Protein AF-A0A956IVP9-F1 (afdb_monomer_lite)

Secondary structure (DSSP, 8-state):
--H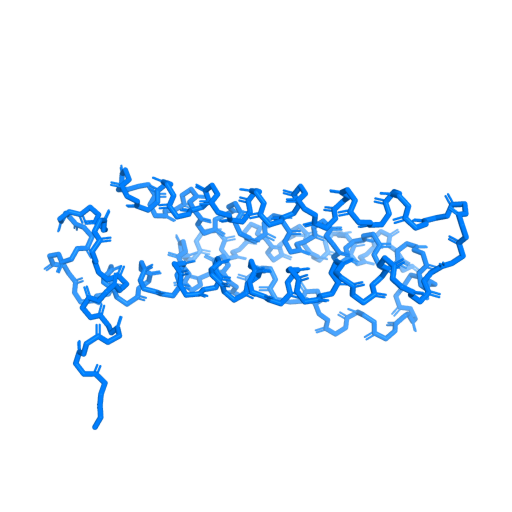HHHHHHHTTS-HHHHSSHHHHHHHHHHHHHHHHHHHHHHHHHHHHHHHS-HHHHHHHHHHHHHHHHHHHHHHHHHHTT-HHHHHHHHHHHHHHHHHHHHHHHTGGGSGGGGGTTHHHHHHHHHH-HHHHHHHHHHHHHHHHHH-

pLDDT: mean 89.27, std 7.26, range [50.94, 97.62]

Structure (mmCIF, N/CA/C/O backbone):
data_AF-A0A956IVP9-F1
#
_entry.id   AF-A0A956IVP9-F1
#
loop_
_atom_site.group_PDB
_atom_site.id
_atom_site.type_symbol
_atom_site.label_atom_id
_atom_site.label_alt_id
_atom_site.label_comp_id
_atom_site.label_asym_id
_atom_site.label_entity_id
_atom_site.label_seq_id
_atom_site.pdbx_PDB_ins_code
_atom_site.Cartn_x
_atom_site.Cartn_y
_atom_site.Cartn_z
_atom_site.occupancy
_atom_site.B_iso_or_equiv
_atom_site.auth_seq_id
_atom_site.auth_comp_id
_atom_site.auth_asym_id
_atom_site.auth_atom_id
_atom_site.pdbx_PDB_model_num
ATOM 1 N N . MET A 1 1 ? 9.841 13.586 21.927 1.00 50.94 1 MET A N 1
ATOM 2 C CA . MET A 1 1 ? 9.442 14.110 20.604 1.00 50.94 1 MET A CA 1
ATOM 3 C C . MET A 1 1 ? 8.138 13.404 20.219 1.00 50.94 1 MET A C 1
ATOM 5 O O . MET A 1 1 ? 7.846 12.383 20.822 1.00 50.94 1 MET A O 1
ATOM 9 N N . ASP A 1 2 ? 7.338 13.943 19.295 1.00 52.91 2 ASP A N 1
ATOM 10 C CA . ASP A 1 2 ? 6.357 13.157 18.501 1.00 52.91 2 ASP A CA 1
ATOM 11 C C . ASP A 1 2 ? 4.869 13.090 18.909 1.00 52.91 2 ASP A C 1
ATOM 13 O O . ASP A 1 2 ? 4.123 12.283 18.362 1.00 52.91 2 ASP A O 1
ATOM 17 N N . GLY A 1 3 ? 4.355 14.002 19.742 1.00 58.56 3 GLY A N 1
ATOM 18 C CA . GLY A 1 3 ? 2.892 14.180 19.858 1.00 58.56 3 GLY A CA 1
ATOM 19 C C . GLY A 1 3 ? 2.261 14.806 18.601 1.00 58.56 3 GLY A C 1
ATOM 20 O O . GLY A 1 3 ? 1.173 14.427 18.173 1.00 58.56 3 GLY A O 1
ATOM 21 N N . GLY A 1 4 ? 2.974 15.744 17.966 1.00 74.31 4 GLY A N 1
ATOM 22 C CA . GLY A 1 4 ? 2.459 16.519 16.832 1.00 74.31 4 GLY A CA 1
ATOM 23 C C . GLY A 1 4 ? 2.321 15.728 15.529 1.00 74.31 4 GLY A C 1
ATOM 24 O O . GLY A 1 4 ? 1.350 15.925 14.804 1.00 74.31 4 GLY A O 1
ATOM 25 N N . PHE A 1 5 ? 3.252 14.813 15.238 1.00 73.94 5 PHE A N 1
ATOM 26 C CA . PHE A 1 5 ? 3.214 14.005 14.013 1.00 73.94 5 PHE A CA 1
ATOM 27 C C . PHE A 1 5 ? 2.073 12.985 14.043 1.00 73.94 5 PHE A C 1
ATOM 29 O O . PHE A 1 5 ? 1.289 12.904 13.099 1.00 73.94 5 PHE A O 1
ATOM 36 N N . VAL A 1 6 ? 1.920 12.262 15.156 1.00 76.31 6 VAL A N 1
ATOM 37 C CA . VAL A 1 6 ? 0.816 11.308 15.329 1.00 76.31 6 VAL A CA 1
ATOM 38 C C . VAL A 1 6 ? -0.526 12.038 15.298 1.00 76.31 6 VAL A C 1
ATOM 40 O O . VAL A 1 6 ? -1.412 11.637 14.550 1.00 76.31 6 VAL A O 1
ATOM 43 N N . ALA A 1 7 ? -0.648 13.173 15.995 1.00 80.00 7 ALA A N 1
ATOM 44 C CA . ALA A 1 7 ? -1.856 13.996 15.945 1.00 80.00 7 ALA A CA 1
ATOM 45 C C . ALA A 1 7 ? -2.170 14.521 14.529 1.00 80.00 7 ALA A C 1
ATOM 47 O O . ALA A 1 7 ? -3.335 14.699 14.171 1.00 80.00 7 ALA A O 1
ATOM 48 N N . ALA A 1 8 ? -1.149 14.767 13.700 1.00 80.00 8 ALA A N 1
ATOM 49 C CA . ALA A 1 8 ? -1.336 15.145 12.302 1.00 80.00 8 ALA A CA 1
ATOM 50 C C . ALA A 1 8 ? -1.820 13.969 11.438 1.00 80.00 8 ALA A C 1
ATOM 52 O O . ALA A 1 8 ? -2.682 14.173 10.585 1.00 80.00 8 ALA A O 1
ATOM 53 N N . LEU A 1 9 ? -1.322 12.749 11.672 1.00 78.31 9 LEU A N 1
ATOM 54 C CA . LEU A 1 9 ? -1.785 11.542 10.973 1.00 78.31 9 LEU A CA 1
ATOM 55 C C . LEU A 1 9 ? -3.214 11.153 11.361 1.00 78.31 9 LEU A C 1
ATOM 57 O O . LEU A 1 9 ? -3.984 10.711 10.510 1.00 78.31 9 LEU A O 1
ATOM 61 N N . GLU A 1 10 ? -3.581 11.348 12.626 1.00 85.00 10 GLU A N 1
ATOM 62 C CA . GLU A 1 10 ? -4.944 11.124 13.117 1.00 85.00 10 GLU A CA 1
ATOM 63 C C . GLU A 1 10 ? -5.945 12.121 12.538 1.00 85.00 10 GLU A C 1
ATOM 65 O O . GLU A 1 10 ? -7.141 11.829 12.450 1.00 85.00 10 GLU A O 1
ATOM 70 N N . ARG A 1 11 ? -5.463 13.287 12.092 1.00 82.44 11 ARG A N 1
ATOM 71 C CA . ARG A 1 11 ? -6.300 14.344 11.537 1.00 82.44 11 ARG A CA 1
ATOM 72 C C . ARG A 1 11 ? -6.966 13.871 10.242 1.00 82.44 11 ARG A C 1
ATOM 74 O O . ARG A 1 11 ? -6.371 13.821 9.164 1.00 82.44 11 ARG A O 1
ATOM 81 N N . GLY A 1 12 ? -8.251 13.550 10.363 1.00 81.56 12 GLY A N 1
ATOM 82 C CA . GLY A 1 12 ? -9.098 13.083 9.270 1.00 81.56 12 GLY A CA 1
ATOM 83 C C . GLY A 1 12 ? -9.313 11.572 9.231 1.00 81.56 12 GLY A C 1
ATOM 84 O O . GLY A 1 12 ? -10.040 11.124 8.349 1.00 81.56 12 GLY A O 1
ATOM 85 N N . ILE A 1 13 ? -8.738 10.786 10.150 1.00 87.69 13 ILE A N 1
ATOM 86 C CA . ILE A 1 13 ? -9.141 9.383 10.336 1.00 87.69 13 ILE A CA 1
ATOM 87 C C . ILE A 1 13 ? -10.585 9.354 10.854 1.00 87.69 13 ILE A C 1
ATOM 89 O O . ILE A 1 13 ? -10.975 10.171 11.687 1.00 87.69 13 ILE A O 1
ATOM 93 N N . HIS A 1 14 ? -11.394 8.421 10.347 1.00 89.56 14 HIS A N 1
ATOM 94 C CA . HIS A 1 14 ? -12.785 8.298 10.772 1.00 89.56 14 HIS A CA 1
ATOM 95 C C . HIS A 1 14 ? -12.875 7.979 12.280 1.00 89.56 14 HIS A C 1
ATOM 97 O O . HIS A 1 14 ? -12.190 7.054 12.726 1.00 89.56 14 HIS A O 1
ATOM 103 N N . PRO A 1 15 ? -13.740 8.652 13.067 1.00 88.00 15 PRO A N 1
ATOM 104 C CA . PRO A 1 15 ? -13.784 8.492 14.525 1.00 88.00 15 PRO A CA 1
ATOM 105 C C . PRO A 1 15 ? -13.986 7.048 14.999 1.00 88.00 15 PRO A C 1
ATOM 107 O O . PRO A 1 15 ? -13.398 6.632 15.992 1.00 88.00 15 PRO A O 1
ATOM 110 N N . SER A 1 16 ? -14.752 6.243 14.252 1.00 88.31 16 SER A N 1
ATOM 111 C CA . SER A 1 16 ? -14.972 4.827 14.587 1.00 88.31 16 SER A CA 1
ATOM 112 C C . SER A 1 16 ? -13.692 3.983 14.569 1.00 88.31 16 SER A C 1
ATOM 114 O O . SER A 1 16 ? -13.642 2.949 15.224 1.00 88.31 16 SER A O 1
ATOM 116 N N . LEU A 1 17 ? -12.663 4.400 13.822 1.00 86.06 17 LEU A N 1
ATOM 117 C CA . LEU A 1 17 ? -11.370 3.715 13.769 1.00 86.06 17 LEU A CA 1
ATOM 118 C C . LEU A 1 17 ? -10.446 4.123 14.920 1.00 86.06 17 LEU A C 1
ATOM 120 O O . LEU A 1 17 ? -9.457 3.443 15.156 1.00 86.06 17 LEU A O 1
ATOM 124 N N . LEU A 1 18 ? -10.750 5.218 15.621 1.00 88.75 18 LEU A N 1
ATOM 125 C CA . LEU A 1 18 ? -9.972 5.705 16.763 1.00 88.75 18 LEU A CA 1
ATOM 126 C C . LEU A 1 18 ? -10.525 5.211 18.106 1.00 88.75 18 LEU A C 1
ATOM 128 O O . LEU A 1 18 ? -9.831 5.297 19.114 1.00 88.75 18 LEU A O 1
ATOM 132 N N . ALA A 1 19 ? -11.755 4.690 18.115 1.00 88.19 19 ALA A N 1
ATOM 133 C CA . ALA A 1 19 ? -12.432 4.206 19.315 1.00 88.19 19 ALA A CA 1
ATOM 134 C C . ALA A 1 19 ? -11.787 2.943 19.917 1.00 88.19 19 ALA A C 1
ATOM 136 O O . ALA A 1 19 ? -11.884 2.721 21.119 1.00 88.19 19 ALA A O 1
ATOM 137 N N . ASP A 1 20 ? -11.119 2.132 19.091 1.00 92.25 20 ASP A N 1
ATOM 138 C CA . ASP A 1 20 ? -10.401 0.924 19.503 1.00 92.25 20 ASP A CA 1
ATOM 139 C C . ASP A 1 20 ? -8.896 1.106 19.259 1.00 92.25 20 ASP A C 1
ATOM 141 O O . ASP A 1 20 ? -8.474 1.611 18.215 1.00 92.25 20 ASP A O 1
ATOM 145 N N . THR A 1 21 ? -8.074 0.664 20.211 1.00 90.06 21 THR A N 1
ATOM 146 C CA . THR A 1 21 ? -6.610 0.744 20.134 1.00 90.06 21 THR A CA 1
ATOM 147 C C . THR A 1 21 ? -6.056 -0.068 18.960 1.00 90.06 21 THR A C 1
ATOM 149 O O . THR A 1 21 ? -5.113 0.379 18.297 1.00 90.06 21 THR A O 1
ATOM 152 N N . ASP A 1 22 ? -6.644 -1.228 18.654 1.00 91.88 22 ASP A N 1
ATOM 153 C CA . ASP A 1 22 ? -6.204 -2.050 17.523 1.00 91.88 22 ASP A CA 1
ATOM 154 C C . ASP A 1 22 ? -6.562 -1.384 16.185 1.00 91.88 22 ASP A C 1
ATOM 156 O O . ASP A 1 22 ? -5.704 -1.228 15.311 1.00 91.88 22 ASP A O 1
ATOM 160 N N . LEU A 1 23 ? -7.791 -0.877 16.041 1.00 92.00 23 LEU A N 1
ATOM 161 C CA . LEU A 1 23 ? -8.208 -0.138 14.842 1.00 92.00 23 LEU A CA 1
ATOM 162 C C . LEU A 1 23 ? -7.398 1.150 14.648 1.00 92.00 23 LEU A C 1
ATOM 164 O O . LEU A 1 23 ? -7.023 1.478 13.514 1.00 92.00 23 LEU A O 1
ATOM 168 N N . ARG A 1 24 ? -7.052 1.839 15.738 1.00 92.56 24 ARG A N 1
ATOM 169 C CA . ARG A 1 24 ? -6.194 3.027 15.713 1.00 92.56 24 ARG A CA 1
ATOM 170 C C . ARG A 1 24 ? -4.804 2.679 15.196 1.00 92.56 24 ARG A C 1
ATOM 172 O O . ARG A 1 24 ? -4.316 3.319 14.268 1.00 92.56 24 ARG A O 1
ATOM 179 N N . ARG A 1 25 ? -4.183 1.617 15.718 1.00 93.56 25 ARG A N 1
ATOM 180 C CA . ARG A 1 25 ? -2.874 1.145 15.238 1.00 93.56 25 ARG A CA 1
ATOM 181 C C . ARG A 1 25 ? -2.917 0.792 13.752 1.00 93.56 25 ARG A C 1
ATOM 183 O O . ARG A 1 25 ? -2.051 1.223 12.993 1.00 93.56 25 ARG A O 1
ATOM 190 N N . ARG A 1 26 ? -3.919 0.025 13.321 1.00 94.50 26 ARG A N 1
ATOM 191 C CA . ARG A 1 26 ? -4.040 -0.420 11.923 1.00 94.50 26 ARG A CA 1
ATOM 192 C C . ARG A 1 26 ? -4.320 0.730 10.958 1.00 94.50 26 ARG A C 1
ATOM 194 O O . ARG A 1 26 ? -3.768 0.747 9.860 1.00 94.50 26 ARG A O 1
ATOM 201 N N . SER A 1 27 ? -5.140 1.700 11.358 1.00 93.31 27 SER A N 1
ATOM 202 C CA . SER A 1 27 ? -5.414 2.894 10.550 1.00 93.31 27 SER A CA 1
ATOM 203 C C . SER A 1 27 ? -4.196 3.810 10.432 1.00 93.31 27 SER A C 1
ATOM 205 O O . SER A 1 27 ? -3.899 4.266 9.328 1.00 93.31 27 SER A O 1
ATOM 207 N N . LEU A 1 28 ? -3.431 3.993 11.512 1.00 93.19 28 LEU A N 1
ATOM 208 C CA . LEU A 1 28 ? -2.152 4.709 11.471 1.00 93.19 28 LEU A CA 1
ATOM 209 C C . LEU A 1 28 ? -1.122 4.004 10.583 1.00 93.19 28 LEU A C 1
ATOM 211 O O . LEU A 1 28 ? -0.446 4.670 9.805 1.00 93.19 28 LEU A O 1
ATOM 215 N N . LEU A 1 29 ? -1.038 2.670 10.635 1.00 94.31 29 LEU A N 1
ATOM 216 C CA . LEU A 1 29 ? -0.184 1.900 9.724 1.00 94.31 29 LEU A CA 1
ATOM 217 C C . LEU A 1 29 ? -0.602 2.097 8.263 1.00 94.31 29 LEU A C 1
ATOM 219 O O . LEU A 1 29 ? 0.252 2.365 7.423 1.00 94.31 29 LEU A O 1
ATOM 223 N N . ALA A 1 30 ? -1.900 2.021 7.955 1.00 94.56 30 ALA A N 1
ATOM 224 C CA . ALA A 1 30 ? -2.400 2.224 6.596 1.00 94.56 30 ALA A CA 1
ATOM 225 C C . ALA A 1 30 ? -2.069 3.625 6.058 1.00 94.56 30 ALA A C 1
ATOM 227 O O . ALA A 1 30 ? -1.564 3.759 4.944 1.00 94.56 30 ALA A O 1
ATOM 228 N N . VAL A 1 31 ? -2.315 4.668 6.856 1.00 93.94 31 VAL A N 1
ATOM 229 C CA . VAL A 1 31 ? -2.021 6.059 6.478 1.00 93.94 31 VAL A CA 1
ATOM 230 C C . VAL A 1 31 ? -0.511 6.293 6.381 1.00 93.94 31 VAL A C 1
ATOM 232 O O . VAL A 1 31 ? -0.057 6.926 5.430 1.00 93.94 31 VAL A O 1
ATOM 235 N N . GLY A 1 32 ? 0.271 5.753 7.317 1.00 92.94 32 GLY A N 1
ATOM 236 C CA . GLY A 1 32 ? 1.729 5.855 7.319 1.00 92.94 32 GLY A CA 1
ATOM 237 C C . GLY A 1 32 ? 2.363 5.193 6.097 1.00 92.94 32 GLY A C 1
ATOM 238 O O . GLY A 1 32 ? 3.200 5.806 5.443 1.00 92.94 32 GLY A O 1
ATOM 239 N N . ILE A 1 33 ? 1.919 3.987 5.730 1.00 94.19 33 ILE A N 1
ATOM 240 C CA . ILE A 1 33 ? 2.394 3.295 4.523 1.00 94.19 33 ILE A CA 1
ATOM 241 C C . ILE A 1 33 ? 1.984 4.058 3.263 1.00 94.19 33 ILE A C 1
ATOM 243 O O . ILE A 1 33 ? 2.810 4.238 2.374 1.00 94.19 33 ILE A O 1
ATOM 247 N N . ALA A 1 34 ? 0.744 4.548 3.186 1.00 94.00 34 ALA A N 1
ATOM 248 C CA . ALA A 1 34 ? 0.301 5.347 2.047 1.00 94.00 34 ALA A CA 1
ATOM 249 C C . ALA A 1 34 ? 1.177 6.598 1.859 1.00 94.00 34 ALA A C 1
ATOM 251 O O . ALA A 1 34 ? 1.653 6.853 0.754 1.00 9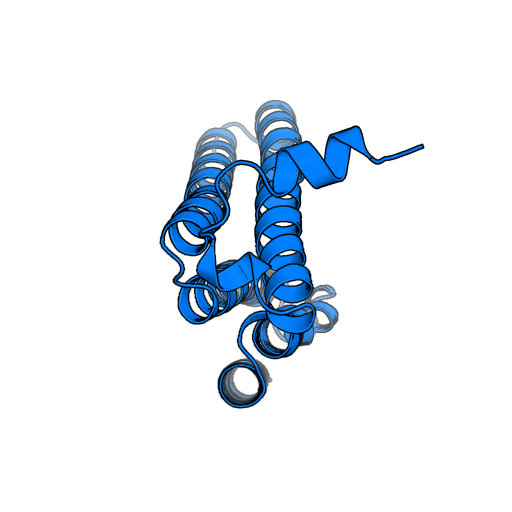4.00 34 ALA A O 1
ATOM 252 N N . TRP A 1 35 ? 1.456 7.338 2.936 1.00 93.12 35 TRP A N 1
ATOM 253 C CA . TRP A 1 35 ? 2.346 8.499 2.882 1.00 93.12 35 TRP A CA 1
ATOM 254 C C . TRP A 1 35 ? 3.797 8.137 2.592 1.00 93.12 35 TRP A C 1
ATOM 256 O O . TRP A 1 35 ? 4.454 8.879 1.870 1.00 93.12 35 TRP A O 1
ATOM 266 N N . LEU A 1 36 ? 4.289 7.006 3.098 1.00 93.12 36 LEU A N 1
ATOM 267 C CA . LEU A 1 36 ? 5.624 6.513 2.772 1.00 93.12 36 LEU A CA 1
ATOM 268 C C . LEU A 1 36 ? 5.747 6.240 1.269 1.00 93.12 36 LEU A C 1
ATOM 270 O O . LEU A 1 36 ? 6.703 6.696 0.650 1.00 93.12 36 LEU A O 1
ATOM 274 N N . VAL A 1 37 ? 4.761 5.562 0.673 1.00 92.50 37 VAL A N 1
ATOM 275 C CA . VAL A 1 37 ? 4.725 5.304 -0.774 1.00 92.50 37 VAL A CA 1
ATOM 276 C C . VAL A 1 37 ? 4.664 6.612 -1.558 1.00 92.50 37 VAL A C 1
ATOM 278 O O . VAL A 1 37 ? 5.395 6.757 -2.531 1.00 92.50 37 VAL A O 1
ATOM 281 N N . VAL A 1 38 ? 3.855 7.583 -1.126 1.00 93.81 38 VAL A N 1
ATOM 282 C CA . VAL A 1 38 ? 3.801 8.908 -1.766 1.00 93.81 38 VAL A CA 1
ATOM 283 C C . VAL A 1 38 ? 5.147 9.626 -1.664 1.00 93.81 38 VAL A C 1
ATOM 285 O O . VAL A 1 38 ? 5.645 10.123 -2.667 1.00 93.81 38 VAL A O 1
ATOM 288 N N . ALA A 1 39 ? 5.757 9.676 -0.482 1.00 93.44 39 ALA A N 1
ATOM 289 C CA . ALA A 1 39 ? 7.014 10.387 -0.264 1.00 93.44 39 ALA A CA 1
ATOM 290 C C . ALA A 1 39 ? 8.158 9.765 -1.076 1.00 93.44 39 ALA A C 1
ATOM 292 O O . ALA A 1 39 ? 8.833 10.463 -1.831 1.00 93.44 39 ALA A O 1
ATOM 293 N N . VAL A 1 40 ? 8.331 8.445 -0.971 1.00 92.50 40 VAL A N 1
ATOM 294 C CA . VAL A 1 40 ? 9.346 7.702 -1.728 1.00 92.50 40 VAL A CA 1
ATOM 295 C C . VAL A 1 40 ? 9.064 7.791 -3.224 1.00 92.50 40 VAL A C 1
ATOM 297 O O . VAL A 1 40 ? 9.976 8.064 -3.999 1.00 92.50 40 VAL A O 1
ATOM 300 N N . GLY A 1 41 ? 7.807 7.626 -3.635 1.00 90.44 41 GLY A N 1
ATOM 301 C CA . GLY A 1 41 ? 7.392 7.720 -5.028 1.00 90.44 41 GLY A CA 1
ATOM 302 C C . GLY A 1 41 ? 7.682 9.094 -5.624 1.00 90.44 41 GLY A C 1
ATOM 303 O O . GLY A 1 41 ? 8.266 9.172 -6.694 1.00 90.44 41 GLY A O 1
ATOM 304 N N . LEU A 1 42 ? 7.382 10.192 -4.930 1.00 92.50 42 LEU A N 1
ATOM 305 C CA . LEU A 1 42 ? 7.700 11.535 -5.428 1.00 92.50 42 LEU A CA 1
ATOM 306 C C . LEU A 1 42 ? 9.209 11.740 -5.613 1.00 92.50 42 LEU A C 1
ATOM 308 O O . LEU A 1 42 ? 9.629 12.243 -6.655 1.00 92.50 42 LEU A O 1
ATOM 312 N N . VAL A 1 43 ? 10.024 11.298 -4.650 1.00 91.81 43 VAL A N 1
ATOM 313 C CA . VAL A 1 43 ? 11.491 11.361 -4.759 1.00 91.81 43 VAL A CA 1
ATOM 314 C C . VAL A 1 43 ? 11.983 10.531 -5.947 1.00 91.81 43 VAL A C 1
ATOM 316 O O . VAL A 1 43 ? 12.736 11.035 -6.781 1.00 91.81 43 VAL A O 1
ATOM 319 N N . LEU A 1 44 ? 11.515 9.287 -6.078 1.00 86.94 44 LEU A N 1
ATOM 320 C CA . LEU A 1 44 ? 11.874 8.416 -7.198 1.00 86.94 44 LEU A CA 1
ATOM 321 C C . LEU A 1 44 ? 11.387 8.969 -8.538 1.00 86.94 44 LEU A C 1
ATOM 323 O O . LEU A 1 44 ? 12.111 8.878 -9.519 1.00 86.94 44 LEU A O 1
ATOM 327 N N . GLY A 1 45 ? 10.210 9.586 -8.596 1.00 86.12 45 GLY A N 1
ATOM 328 C CA . GLY A 1 45 ? 9.661 10.179 -9.814 1.00 86.12 45 GLY A CA 1
ATOM 329 C C . GLY A 1 45 ? 10.523 11.328 -10.335 1.00 86.12 45 GLY A C 1
ATOM 330 O O . GLY A 1 45 ? 10.753 11.415 -11.543 1.00 86.12 45 GLY A O 1
ATOM 331 N N . VAL A 1 46 ? 11.053 12.158 -9.427 1.00 87.69 46 VAL A N 1
ATOM 332 C CA . VAL A 1 46 ? 12.032 13.206 -9.753 1.00 87.69 46 VAL A CA 1
ATOM 333 C C . VAL A 1 46 ? 13.340 12.583 -10.238 1.00 87.69 46 VAL A C 1
ATOM 335 O O . VAL A 1 46 ? 13.834 12.956 -11.299 1.00 87.69 46 VAL A O 1
ATOM 338 N N . ILE A 1 47 ? 13.881 11.598 -9.515 1.00 87.75 47 ILE A N 1
ATOM 339 C CA . ILE A 1 47 ? 15.127 10.919 -9.907 1.00 87.75 47 ILE A CA 1
ATOM 340 C C . ILE A 1 47 ? 14.984 10.278 -11.292 1.00 87.75 47 ILE A C 1
ATOM 342 O O . ILE A 1 47 ? 15.819 10.505 -12.166 1.00 87.75 47 ILE A O 1
ATOM 346 N N . LEU A 1 48 ? 13.900 9.538 -11.528 1.00 84.69 48 LEU A N 1
ATOM 347 C CA . LEU A 1 48 ? 13.605 8.911 -12.815 1.00 84.69 48 LEU A CA 1
ATOM 348 C C . LEU A 1 48 ? 13.457 9.953 -13.921 1.00 84.69 48 LEU A C 1
ATOM 350 O O . LEU A 1 48 ? 13.923 9.704 -15.034 1.00 84.69 48 LEU A O 1
ATOM 354 N N . PHE A 1 49 ? 12.883 11.122 -13.623 1.00 85.88 49 PHE A N 1
ATOM 355 C CA . PHE A 1 49 ? 12.809 12.204 -14.595 1.00 85.88 49 PHE A CA 1
ATOM 356 C C . PHE A 1 49 ? 14.193 12.716 -15.001 1.00 85.88 49 PHE A C 1
ATOM 358 O O . PHE A 1 49 ? 14.362 13.095 -16.145 1.00 85.88 49 PHE A O 1
ATOM 365 N N . PHE A 1 50 ? 15.196 12.744 -14.124 1.00 89.12 50 PHE A N 1
ATOM 366 C CA . PHE A 1 50 ? 16.523 13.262 -14.487 1.00 89.12 50 PHE A CA 1
ATOM 367 C C . PHE A 1 50 ? 17.476 12.193 -15.029 1.00 89.12 50 PHE A C 1
ATOM 369 O O . PHE A 1 50 ? 18.282 12.497 -15.909 1.00 89.12 50 PHE A O 1
ATOM 376 N N . VAL A 1 51 ? 17.368 10.957 -14.543 1.00 90.06 51 VAL A N 1
ATOM 377 C CA . VAL A 1 51 ? 18.326 9.875 -14.827 1.00 90.06 51 VAL A CA 1
ATOM 378 C C . VAL A 1 51 ? 17.907 9.013 -16.021 1.00 90.06 51 VAL A C 1
ATOM 380 O O . VAL A 1 51 ? 18.766 8.497 -16.731 1.00 90.06 51 VAL A O 1
ATOM 383 N N . SER A 1 52 ? 16.605 8.853 -16.275 1.00 85.62 52 SER A N 1
ATOM 384 C CA . SER A 1 52 ? 16.136 7.917 -17.306 1.00 85.62 52 SER A CA 1
ATOM 385 C C . SER A 1 52 ? 16.334 8.460 -18.724 1.00 85.62 52 SER A C 1
ATOM 387 O O . SER A 1 52 ? 16.261 9.676 -18.957 1.00 85.62 52 SER A O 1
ATOM 389 N N . ALA A 1 53 ? 16.519 7.537 -19.676 1.00 86.88 53 ALA A N 1
ATOM 390 C CA . ALA A 1 53 ? 16.610 7.847 -21.100 1.00 86.88 53 ALA A CA 1
ATOM 391 C C . ALA A 1 53 ? 15.340 8.578 -21.589 1.00 86.88 53 ALA A C 1
ATOM 393 O O . ALA A 1 53 ? 14.256 8.326 -21.050 1.00 86.88 53 ALA A O 1
ATOM 394 N N . PRO A 1 54 ? 15.437 9.460 -22.604 1.00 85.12 54 PRO A N 1
ATOM 395 C CA . PRO A 1 54 ? 14.327 10.322 -23.026 1.00 85.12 54 PRO A CA 1
ATOM 396 C C . PRO A 1 54 ? 13.032 9.559 -23.337 1.00 85.12 54 PRO A C 1
ATOM 398 O O . PRO A 1 54 ? 11.947 10.020 -22.994 1.00 85.12 54 PRO A O 1
ATOM 401 N N . GLU A 1 55 ? 13.164 8.367 -23.919 1.00 85.75 55 GLU A N 1
ATOM 402 C CA . GLU A 1 55 ? 12.059 7.511 -24.366 1.00 85.75 55 GLU A CA 1
ATOM 403 C C . GLU A 1 55 ? 11.217 6.951 -23.208 1.00 85.75 55 GLU A C 1
ATOM 405 O O . GLU A 1 55 ? 10.001 6.816 -23.321 1.00 85.75 55 GLU A O 1
ATOM 410 N N . VAL A 1 56 ? 11.846 6.660 -22.066 1.00 85.12 56 VAL A N 1
ATOM 411 C CA . VAL A 1 56 ? 11.188 6.039 -20.900 1.00 85.12 56 VAL A CA 1
ATOM 412 C C . VAL A 1 56 ? 10.916 7.029 -19.771 1.00 85.12 56 VAL A C 1
ATOM 414 O O . VAL A 1 56 ? 10.115 6.747 -18.880 1.00 85.12 56 VAL A O 1
ATOM 417 N N . ARG A 1 57 ? 11.548 8.208 -19.816 1.00 86.19 57 ARG A N 1
ATOM 418 C CA . ARG A 1 57 ? 11.458 9.256 -18.793 1.00 86.19 57 ARG A CA 1
ATOM 419 C C . ARG A 1 57 ? 10.015 9.647 -18.488 1.00 86.19 57 ARG A C 1
ATOM 421 O O . ARG A 1 57 ? 9.605 9.622 -17.331 1.00 86.19 57 ARG A O 1
ATOM 428 N N . LEU A 1 58 ? 9.237 9.972 -19.523 1.00 83.38 58 LEU A N 1
ATOM 429 C CA . LEU A 1 58 ? 7.853 10.418 -19.353 1.00 83.38 58 LEU A CA 1
ATOM 430 C C . LEU A 1 58 ? 6.972 9.301 -18.781 1.00 83.38 58 LEU A C 1
ATOM 432 O O . LEU A 1 58 ? 6.223 9.536 -17.837 1.00 83.38 58 LEU A O 1
ATOM 436 N N . ILE A 1 59 ? 7.103 8.084 -19.314 1.00 86.38 59 ILE A N 1
ATOM 437 C CA . ILE A 1 59 ? 6.325 6.920 -18.872 1.00 86.38 59 ILE A CA 1
ATOM 438 C C . ILE A 1 59 ? 6.637 6.605 -17.405 1.00 86.38 59 ILE A C 1
ATOM 440 O O . ILE A 1 59 ? 5.717 6.448 -16.603 1.00 86.38 59 ILE A O 1
ATOM 444 N N . GLY A 1 60 ? 7.919 6.581 -17.030 1.00 83.88 60 GLY A N 1
ATOM 445 C CA . GLY A 1 60 ? 8.358 6.323 -15.659 1.00 83.88 60 GLY A CA 1
ATOM 446 C C . GLY A 1 60 ? 7.854 7.372 -14.668 1.00 83.88 60 GLY A C 1
ATOM 447 O O . GLY A 1 60 ? 7.301 7.021 -13.622 1.00 83.88 60 GLY A O 1
ATOM 448 N N . SER A 1 61 ? 7.973 8.659 -15.005 1.00 83.56 61 SER A N 1
ATOM 449 C CA . SER A 1 61 ? 7.485 9.746 -14.149 1.00 83.56 61 SER A CA 1
ATOM 450 C C . SER A 1 61 ? 5.961 9.732 -14.010 1.00 83.56 61 SER A C 1
ATOM 452 O O . SER A 1 61 ? 5.460 9.821 -12.890 1.00 83.56 61 SER A O 1
ATOM 454 N N . VAL A 1 62 ? 5.213 9.556 -15.106 1.00 87.62 62 VAL A N 1
ATOM 455 C CA . VAL A 1 62 ? 3.742 9.475 -15.065 1.00 87.62 62 VAL A CA 1
ATOM 456 C C . VAL A 1 62 ? 3.287 8.268 -14.250 1.00 87.62 62 VAL A C 1
ATOM 458 O O . VAL A 1 62 ? 2.460 8.425 -13.355 1.00 87.62 62 VAL A O 1
ATOM 461 N N . ASN A 1 63 ? 3.860 7.087 -14.488 1.00 89.81 63 ASN A N 1
ATOM 462 C CA . ASN A 1 63 ? 3.547 5.882 -13.717 1.00 89.81 63 ASN A CA 1
ATOM 463 C C . ASN A 1 63 ? 3.790 6.086 -12.213 1.00 89.81 63 ASN A C 1
ATOM 465 O O . ASN A 1 63 ? 2.979 5.688 -11.373 1.00 89.81 63 ASN A O 1
ATOM 469 N N . THR A 1 64 ? 4.883 6.763 -11.865 1.00 89.94 64 THR A N 1
ATOM 470 C CA . THR A 1 64 ? 5.216 7.054 -10.470 1.00 89.94 64 THR A CA 1
ATOM 471 C C . THR A 1 64 ? 4.211 8.022 -9.840 1.00 89.94 64 THR A C 1
ATOM 473 O O . THR A 1 64 ? 3.727 7.774 -8.737 1.00 89.94 64 THR A O 1
ATOM 476 N N . LEU A 1 65 ? 3.818 9.081 -10.554 1.00 90.00 65 LEU A N 1
ATOM 477 C CA . LEU A 1 65 ? 2.793 10.022 -10.087 1.00 90.00 65 LEU A CA 1
ATOM 478 C C . LEU A 1 65 ? 1.422 9.355 -9.927 1.00 90.00 65 LEU A C 1
ATOM 480 O O . LEU A 1 65 ? 0.743 9.588 -8.925 1.00 90.00 65 LEU A O 1
ATOM 484 N N . VAL A 1 66 ? 1.035 8.490 -10.869 1.00 93.25 66 VAL A N 1
ATOM 485 C CA . VAL A 1 66 ? -0.186 7.681 -10.766 1.00 93.25 66 VAL A CA 1
ATOM 486 C C . VAL A 1 66 ? -0.119 6.792 -9.527 1.00 93.25 66 VAL A C 1
ATOM 488 O O . VAL A 1 66 ? -1.064 6.778 -8.743 1.00 93.25 66 VAL A O 1
ATOM 491 N N . THR A 1 67 ? 1.012 6.128 -9.283 1.00 92.94 67 THR A N 1
ATOM 492 C CA . THR A 1 67 ? 1.214 5.287 -8.092 1.00 92.94 67 THR A CA 1
ATOM 493 C C . THR A 1 67 ? 1.063 6.093 -6.800 1.00 92.94 67 THR A C 1
ATOM 495 O O . THR A 1 67 ? 0.354 5.656 -5.891 1.00 92.94 67 THR A O 1
ATOM 498 N N . CYS A 1 68 ? 1.635 7.299 -6.729 1.00 93.31 68 CYS A N 1
ATOM 499 C CA . CYS A 1 68 ? 1.434 8.211 -5.599 1.00 93.31 68 CYS A CA 1
ATOM 500 C C . CYS A 1 68 ? -0.046 8.585 -5.424 1.00 93.31 68 CYS A C 1
ATOM 502 O O . CYS A 1 68 ? -0.561 8.563 -4.306 1.00 93.31 68 CYS A O 1
ATOM 504 N N . GLY A 1 69 ? -0.753 8.886 -6.515 1.00 94.44 69 GLY A N 1
ATOM 505 C CA . GLY A 1 69 ? -2.187 9.180 -6.485 1.00 94.44 69 GLY A CA 1
ATOM 506 C C . GLY A 1 69 ? -3.017 8.008 -5.955 1.00 94.44 69 GLY A C 1
ATOM 507 O O . GLY A 1 69 ? -3.851 8.187 -5.063 1.00 94.44 69 GLY A O 1
ATOM 508 N N . LEU A 1 70 ? -2.750 6.792 -6.440 1.00 95.62 70 LEU A N 1
ATOM 509 C CA . LEU A 1 70 ? -3.430 5.579 -5.984 1.00 95.62 70 LEU A CA 1
ATOM 510 C C . LEU A 1 70 ? -3.100 5.265 -4.518 1.00 95.62 70 LEU A C 1
ATOM 512 O O . LEU A 1 70 ? -3.995 4.876 -3.769 1.00 95.62 70 LEU A O 1
ATOM 516 N N . ALA A 1 71 ? -1.859 5.477 -4.074 1.00 94.06 71 ALA A N 1
ATOM 517 C CA . ALA A 1 71 ? -1.492 5.347 -2.665 1.00 94.06 71 ALA A CA 1
ATOM 518 C C . ALA A 1 71 ? -2.236 6.375 -1.795 1.00 94.06 71 ALA A C 1
ATOM 520 O O . ALA A 1 71 ? -2.824 6.016 -0.774 1.00 94.06 71 ALA A O 1
ATOM 521 N N . GLY A 1 72 ? -2.314 7.635 -2.236 1.00 92.69 72 GLY A N 1
ATOM 522 C CA . GLY A 1 72 ? -3.091 8.684 -1.571 1.00 92.69 72 GLY A CA 1
ATOM 523 C C . GLY A 1 72 ? -4.587 8.360 -1.470 1.00 92.69 72 GLY A C 1
ATOM 524 O O . GLY A 1 72 ? -5.231 8.686 -0.470 1.00 92.69 72 GLY A O 1
ATOM 525 N N . PHE A 1 73 ? -5.144 7.637 -2.444 1.00 94.69 73 PHE A N 1
ATOM 526 C CA . PHE A 1 73 ? -6.534 7.177 -2.394 1.00 94.69 73 PHE A CA 1
ATOM 527 C C . PHE A 1 73 ? -6.804 6.223 -1.214 1.00 94.69 73 PHE A C 1
ATOM 529 O O . PHE A 1 73 ? -7.898 6.253 -0.643 1.00 94.69 73 PHE A O 1
ATOM 536 N N . ALA A 1 74 ? -5.803 5.459 -0.757 1.00 93.56 74 ALA A N 1
ATOM 537 C CA . ALA A 1 74 ? -5.923 4.641 0.453 1.00 93.56 74 ALA A CA 1
ATOM 538 C C . ALA A 1 74 ? -6.191 5.499 1.701 1.00 93.56 74 ALA A C 1
ATOM 540 O O . ALA A 1 74 ? -7.006 5.124 2.546 1.00 93.56 74 ALA A O 1
ATOM 541 N N . VAL A 1 75 ? -5.576 6.687 1.791 1.00 92.75 75 VAL A N 1
ATOM 542 C CA . VAL A 1 75 ? -5.835 7.637 2.885 1.00 92.75 75 VAL A CA 1
ATOM 543 C C . VAL A 1 75 ? -7.306 8.031 2.880 1.00 92.75 75 VAL A C 1
ATOM 545 O O . VAL A 1 75 ? -7.959 7.944 3.917 1.00 92.75 75 VAL A O 1
ATOM 548 N N . LEU A 1 76 ? -7.869 8.379 1.718 1.00 92.31 76 LEU A N 1
ATOM 549 C CA . LEU A 1 76 ? -9.289 8.728 1.597 1.00 92.31 76 LEU A CA 1
ATOM 550 C C . LEU A 1 76 ? -10.211 7.590 2.064 1.00 92.31 76 LEU A C 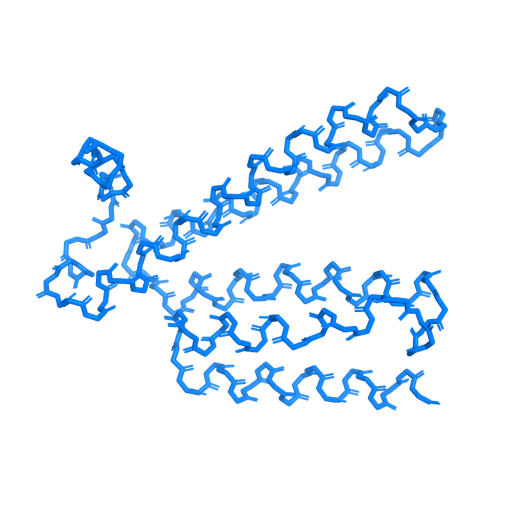1
ATOM 552 O O . LEU A 1 76 ? -11.220 7.849 2.722 1.00 92.31 76 LEU A O 1
ATOM 556 N N . MET A 1 77 ? -9.866 6.334 1.772 1.00 94.19 77 MET A N 1
ATOM 557 C CA . MET A 1 77 ? -10.623 5.178 2.260 1.00 94.19 77 MET A CA 1
ATOM 558 C C . MET A 1 77 ? -10.601 5.075 3.790 1.00 94.19 77 MET A C 1
ATOM 560 O O . MET A 1 77 ? -11.653 4.844 4.391 1.00 94.19 77 MET A O 1
ATOM 564 N N . VAL A 1 78 ? -9.445 5.302 4.425 1.00 93.44 78 VAL A N 1
ATOM 565 C CA . VAL A 1 78 ? -9.327 5.348 5.895 1.00 93.44 78 VAL A CA 1
ATOM 566 C C . VAL A 1 78 ? -10.146 6.506 6.473 1.00 93.44 78 VAL A C 1
ATOM 568 O O . VAL A 1 78 ? -10.865 6.313 7.455 1.00 93.44 78 VAL A O 1
ATOM 571 N N . ARG A 1 79 ? -10.135 7.681 5.827 1.00 92.06 79 ARG A N 1
ATOM 572 C CA . ARG A 1 79 ? -10.967 8.831 6.234 1.00 92.06 79 ARG A CA 1
ATOM 573 C C . ARG A 1 79 ? -12.467 8.536 6.180 1.00 92.06 79 ARG A C 1
ATOM 575 O O . ARG A 1 79 ? -13.237 9.098 6.949 1.00 92.06 79 ARG A O 1
ATOM 582 N N . ARG A 1 80 ? -12.885 7.624 5.296 1.00 92.81 80 ARG A N 1
ATOM 583 C CA . ARG A 1 80 ? -14.269 7.132 5.179 1.00 92.81 80 ARG A CA 1
ATOM 584 C C . ARG A 1 80 ? -14.566 5.903 6.051 1.00 92.81 80 ARG A C 1
ATOM 586 O O . ARG A 1 80 ? -15.601 5.275 5.865 1.00 92.81 80 ARG A O 1
ATOM 593 N N . GLY A 1 81 ? -13.659 5.507 6.946 1.00 91.31 81 GLY A N 1
ATOM 594 C CA . GLY A 1 81 ? -13.851 4.358 7.839 1.00 91.31 81 GLY A CA 1
ATOM 595 C C . GLY A 1 81 ? -13.666 2.988 7.172 1.00 91.31 81 GLY A C 1
ATOM 596 O O . GLY A 1 81 ? -13.920 1.959 7.793 1.00 91.31 81 GLY A O 1
ATOM 597 N N . ARG A 1 82 ? -13.206 2.931 5.915 1.00 94.81 82 ARG A N 1
ATOM 598 C CA . ARG A 1 82 ? -13.097 1.694 5.117 1.00 94.81 82 ARG A CA 1
ATOM 599 C C . ARG A 1 82 ? -11.707 1.059 5.238 1.00 94.81 82 ARG A C 1
ATOM 601 O O . ARG A 1 82 ? -11.023 0.857 4.237 1.00 94.81 82 ARG A O 1
ATOM 608 N N . LEU A 1 83 ? -11.287 0.736 6.462 1.00 94.12 83 LEU A N 1
ATOM 609 C CA . LEU A 1 83 ? -9.926 0.261 6.761 1.00 94.12 83 LEU A CA 1
ATOM 610 C C . LEU A 1 83 ? -9.543 -1.034 6.023 1.00 94.12 83 LEU A C 1
ATOM 612 O O . LEU A 1 83 ? -8.461 -1.118 5.449 1.00 94.12 83 LEU A O 1
ATOM 616 N N . VAL A 1 84 ? -10.443 -2.022 5.989 1.00 95.12 84 VAL A N 1
ATOM 617 C CA . VAL A 1 84 ? -10.213 -3.292 5.275 1.00 95.12 84 VAL A CA 1
ATOM 618 C C . VAL A 1 84 ? -10.002 -3.046 3.781 1.00 95.12 84 VAL A C 1
ATOM 620 O O . VAL A 1 84 ? -9.126 -3.646 3.166 1.00 95.12 84 VAL A O 1
ATOM 623 N N . LEU A 1 85 ? -10.773 -2.135 3.182 1.00 95.69 85 LEU A N 1
ATOM 624 C CA . LEU A 1 85 ? -10.592 -1.798 1.774 1.00 95.69 85 LEU A CA 1
ATOM 625 C C . LEU A 1 85 ? -9.249 -1.097 1.550 1.00 95.69 85 LEU A C 1
ATOM 627 O O . LEU A 1 85 ? -8.533 -1.463 0.625 1.00 95.69 85 LEU A O 1
ATOM 631 N N . ALA A 1 86 ? -8.886 -0.152 2.422 1.00 95.50 86 ALA A N 1
ATOM 632 C CA . ALA A 1 86 ? -7.614 0.561 2.342 1.00 95.50 86 ALA A CA 1
ATOM 633 C C . ALA A 1 86 ? -6.412 -0.393 2.417 1.00 95.50 86 ALA A C 1
ATOM 635 O O . ALA A 1 86 ? -5.487 -0.283 1.616 1.00 95.50 86 ALA A O 1
ATOM 636 N N . GLY A 1 87 ? -6.428 -1.360 3.339 1.00 94.31 87 GLY A N 1
ATOM 637 C CA . GLY A 1 87 ? -5.329 -2.314 3.470 1.00 94.31 87 GLY A CA 1
ATOM 638 C C . GLY A 1 87 ? -5.216 -3.276 2.283 1.00 94.31 87 GLY A C 1
ATOM 639 O O . GLY A 1 87 ? -4.107 -3.519 1.815 1.00 94.31 87 GLY A O 1
ATOM 640 N N . ASN A 1 88 ? -6.336 -3.768 1.741 1.00 97.19 88 ASN A N 1
ATOM 641 C CA . ASN A 1 88 ? -6.310 -4.580 0.516 1.00 97.19 88 ASN A CA 1
ATOM 642 C C . ASN A 1 88 ? -5.877 -3.766 -0.709 1.00 97.19 88 ASN A C 1
ATOM 644 O O . ASN A 1 88 ? -5.180 -4.290 -1.572 1.00 97.19 88 ASN A O 1
ATOM 648 N N . TRP A 1 89 ? -6.249 -2.488 -0.771 1.00 97.62 89 TRP A N 1
ATOM 649 C CA . TRP A 1 89 ? -5.822 -1.578 -1.828 1.00 97.62 89 TRP A CA 1
ATOM 650 C C . TRP A 1 89 ? -4.304 -1.359 -1.812 1.00 97.62 89 TRP A C 1
ATOM 652 O O . TRP A 1 89 ? -3.651 -1.523 -2.839 1.00 97.62 89 TRP A O 1
ATOM 662 N N . ILE A 1 90 ? -3.726 -1.076 -0.639 1.00 95.50 90 ILE A N 1
ATOM 663 C CA . ILE A 1 90 ? -2.269 -0.948 -0.463 1.00 95.50 90 ILE A CA 1
ATOM 664 C C . ILE A 1 90 ? -1.556 -2.254 -0.839 1.00 95.50 90 ILE A C 1
ATOM 666 O O . ILE A 1 90 ? -0.576 -2.224 -1.582 1.00 95.50 90 ILE A O 1
ATOM 670 N N . ALA A 1 91 ? -2.059 -3.397 -0.358 1.00 95.75 91 ALA A N 1
ATOM 671 C CA . ALA A 1 91 ? -1.491 -4.703 -0.684 1.00 95.75 91 ALA A CA 1
ATOM 672 C C . ALA A 1 91 ? -1.510 -4.970 -2.196 1.00 95.75 91 ALA A C 1
ATOM 674 O O . ALA A 1 91 ? -0.505 -5.418 -2.741 1.00 95.75 91 ALA A O 1
ATOM 675 N N . GLY A 1 92 ? -2.606 -4.626 -2.878 1.00 95.62 92 GLY A N 1
ATOM 676 C CA . GLY A 1 92 ? -2.720 -4.771 -4.326 1.00 95.62 92 GLY A CA 1
ATOM 677 C C . GLY A 1 92 ? -1.764 -3.883 -5.109 1.00 95.62 92 GLY A C 1
ATOM 678 O O . GLY A 1 92 ? -1.123 -4.371 -6.036 1.00 95.62 92 GLY A O 1
ATOM 679 N N . LEU A 1 93 ? -1.598 -2.620 -4.711 1.00 94.69 93 LEU A N 1
ATOM 680 C CA . LEU A 1 93 ? -0.628 -1.724 -5.352 1.00 94.69 93 LEU A CA 1
ATOM 681 C C . LEU A 1 93 ? 0.798 -2.279 -5.271 1.00 94.69 93 LEU A C 1
ATOM 683 O O . LEU A 1 93 ? 1.514 -2.304 -6.271 1.00 94.69 93 LEU A O 1
ATOM 687 N N . ILE A 1 94 ? 1.191 -2.769 -4.095 1.00 92.00 94 ILE A N 1
ATOM 688 C CA . ILE A 1 94 ? 2.516 -3.362 -3.889 1.00 92.00 94 ILE A CA 1
ATOM 689 C C . ILE A 1 94 ? 2.647 -4.664 -4.674 1.00 92.00 94 ILE A C 1
ATOM 691 O O . ILE A 1 94 ? 3.647 -4.856 -5.359 1.00 92.00 94 ILE A O 1
ATOM 695 N N . ALA A 1 95 ? 1.635 -5.532 -4.626 1.00 92.81 95 ALA A N 1
ATOM 696 C CA . ALA A 1 95 ? 1.644 -6.790 -5.361 1.00 92.81 95 ALA A CA 1
ATOM 697 C C . ALA A 1 95 ? 1.828 -6.563 -6.866 1.00 92.81 95 ALA A C 1
ATOM 699 O O . ALA A 1 95 ? 2.668 -7.225 -7.464 1.00 92.81 95 ALA A O 1
ATOM 700 N N . ILE A 1 96 ? 1.122 -5.597 -7.464 1.00 93.25 96 ILE A N 1
ATOM 701 C CA . ILE A 1 96 ? 1.268 -5.254 -8.887 1.00 93.25 96 ILE A CA 1
ATOM 702 C C . ILE A 1 96 ? 2.708 -4.823 -9.200 1.00 93.25 96 ILE A C 1
ATOM 704 O O . ILE A 1 96 ? 3.297 -5.315 -10.162 1.00 93.25 96 ILE A O 1
ATOM 708 N N . GLY A 1 97 ? 3.298 -3.956 -8.370 1.00 88.38 97 GLY A N 1
ATOM 709 C CA . GLY A 1 97 ? 4.684 -3.510 -8.551 1.00 88.38 97 GLY A CA 1
ATOM 710 C C . GLY A 1 97 ? 5.699 -4.652 -8.449 1.00 88.38 97 GLY A C 1
ATOM 711 O O . GLY A 1 97 ? 6.617 -4.746 -9.267 1.00 88.38 97 GLY A O 1
ATOM 712 N N . VAL A 1 98 ? 5.505 -5.558 -7.487 1.00 89.00 98 VAL A N 1
ATOM 713 C CA . VAL A 1 98 ? 6.341 -6.757 -7.330 1.00 89.00 98 VAL A CA 1
ATOM 714 C C . VAL A 1 98 ? 6.178 -7.692 -8.528 1.00 89.00 98 VAL A C 1
ATOM 716 O O . VAL A 1 98 ? 7.175 -8.116 -9.103 1.00 89.00 98 VAL A O 1
ATOM 719 N N . CYS A 1 99 ? 4.943 -7.963 -8.957 1.00 90.88 99 CYS A N 1
ATOM 720 C CA . CYS A 1 99 ? 4.653 -8.827 -10.102 1.00 90.88 99 CYS A CA 1
ATOM 721 C C . CYS A 1 99 ? 5.337 -8.321 -11.375 1.00 90.88 99 CYS A C 1
ATOM 723 O O . CYS A 1 99 ? 6.026 -9.087 -12.048 1.00 90.88 99 CYS A O 1
ATOM 725 N N . TYR A 1 100 ? 5.207 -7.024 -11.662 1.00 88.44 100 TYR A N 1
ATOM 726 C CA . TYR A 1 100 ? 5.869 -6.388 -12.798 1.00 88.44 100 TYR A CA 1
ATOM 727 C C . TYR A 1 100 ? 7.398 -6.506 -12.712 1.00 88.44 100 TYR A C 1
ATOM 729 O O . TYR A 1 100 ? 8.048 -6.886 -13.684 1.00 88.44 100 TYR A O 1
ATOM 737 N N . SER A 1 101 ? 7.970 -6.249 -11.532 1.00 85.38 101 SER A N 1
ATOM 738 C CA . SER A 1 101 ? 9.420 -6.338 -11.310 1.00 85.38 101 SER A CA 1
ATOM 739 C C . SER A 1 101 ? 9.957 -7.756 -11.512 1.00 85.38 101 SER A C 1
ATOM 741 O O . SER A 1 101 ? 11.064 -7.920 -12.016 1.00 85.38 101 SER A O 1
ATOM 743 N N . LEU A 1 102 ? 9.177 -8.781 -11.159 1.00 88.06 102 LEU A N 1
ATOM 744 C CA . LEU A 1 102 ? 9.538 -10.176 -11.408 1.00 88.06 102 LEU A CA 1
ATOM 745 C C . LEU A 1 102 ? 9.497 -10.514 -12.899 1.00 88.06 102 LEU A C 1
ATOM 747 O O . LEU A 1 102 ? 10.459 -11.078 -13.407 1.00 88.06 102 LEU A O 1
ATOM 751 N N . LEU A 1 103 ? 8.444 -10.117 -13.618 1.00 88.44 103 LEU A N 1
ATOM 752 C CA . LEU A 1 103 ? 8.326 -10.399 -15.057 1.00 88.44 103 LEU A CA 1
ATOM 753 C C . LEU A 1 103 ? 9.458 -9.761 -15.868 1.00 88.44 103 LEU A C 1
ATOM 755 O O . LEU A 1 103 ? 10.004 -10.386 -16.772 1.00 88.44 103 LEU A O 1
ATOM 759 N N . VAL A 1 104 ? 9.833 -8.526 -15.534 1.00 84.75 104 VAL A N 1
ATOM 760 C CA . VAL A 1 104 ? 10.912 -7.809 -16.229 1.00 84.75 104 VAL A CA 1
ATOM 761 C C . VAL A 1 104 ? 12.297 -8.246 -15.734 1.00 84.75 104 VAL A C 1
ATOM 763 O O . VAL A 1 104 ? 13.261 -8.223 -16.494 1.00 84.75 104 VAL A O 1
ATOM 766 N N . GLY A 1 105 ? 12.412 -8.654 -14.468 1.00 79.31 105 GLY A N 1
ATOM 767 C CA . GLY A 1 105 ? 13.682 -8.946 -13.798 1.00 79.31 105 GLY A CA 1
ATOM 768 C C . GLY A 1 105 ? 14.207 -10.378 -13.936 1.00 79.31 105 GLY A C 1
ATOM 769 O O . GLY A 1 105 ? 15.228 -10.683 -13.324 1.00 79.31 105 GLY A O 1
ATOM 770 N N . GLY A 1 106 ? 13.538 -11.254 -14.692 1.00 82.56 106 GLY A N 1
ATOM 771 C CA . GLY A 1 106 ? 13.953 -12.656 -14.863 1.00 82.56 106 GLY A CA 1
ATOM 772 C C . GLY A 1 106 ? 13.223 -13.660 -13.960 1.00 82.56 106 GLY A C 1
ATOM 773 O O . GLY A 1 106 ? 13.806 -14.662 -13.545 1.00 82.56 106 GLY A O 1
ATOM 774 N N . ASN A 1 107 ? 11.945 -13.408 -13.665 1.00 86.38 107 ASN A N 1
ATOM 775 C CA . ASN A 1 107 ? 11.036 -14.273 -12.908 1.00 86.38 107 ASN A CA 1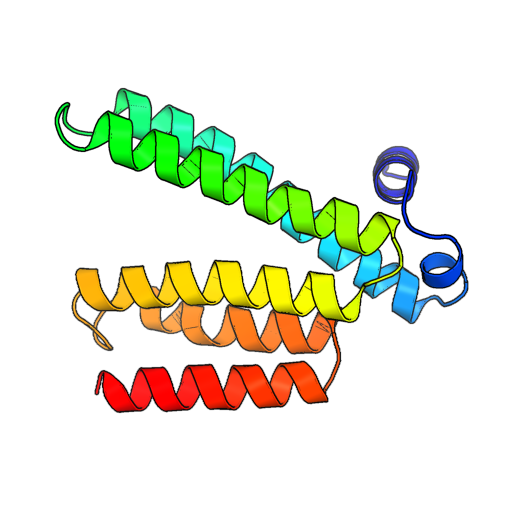
ATOM 776 C C . ASN A 1 107 ? 11.541 -14.578 -11.486 1.00 86.38 107 ASN A C 1
ATOM 778 O O . ASN A 1 107 ? 12.005 -13.681 -10.786 1.00 86.38 107 ASN A O 1
ATOM 782 N N . VAL A 1 108 ? 11.428 -15.830 -11.025 1.00 81.69 108 VAL A N 1
ATOM 783 C CA . VAL A 1 108 ? 11.749 -16.242 -9.644 1.00 81.69 108 VAL A CA 1
ATOM 784 C C . VAL A 1 108 ? 13.231 -16.037 -9.299 1.00 81.69 108 VAL A C 1
ATOM 786 O O . VAL A 1 108 ? 13.562 -15.814 -8.134 1.00 81.69 108 VAL A O 1
ATOM 789 N N . GLY A 1 109 ? 14.117 -16.043 -10.302 1.00 77.56 109 GLY A N 1
ATOM 790 C CA . GLY A 1 109 ? 15.547 -15.767 -10.133 1.00 77.56 109 GLY A CA 1
ATOM 791 C C . GLY A 1 109 ? 15.881 -14.293 -9.878 1.00 77.56 109 GLY A C 1
ATOM 792 O O . GLY A 1 109 ? 17.021 -13.978 -9.534 1.00 77.56 109 GLY A O 1
ATOM 793 N N . ALA A 1 110 ? 14.912 -13.385 -10.024 1.00 79.75 110 ALA A N 1
ATOM 794 C CA . ALA A 1 110 ? 15.119 -11.967 -9.785 1.00 79.75 110 ALA A CA 1
ATOM 795 C C . ALA A 1 110 ? 15.332 -11.675 -8.284 1.00 79.75 110 ALA A C 1
ATOM 797 O O . ALA A 1 110 ? 14.679 -12.276 -7.425 1.00 79.75 110 ALA A O 1
ATOM 798 N N . PRO A 1 111 ? 16.151 -10.667 -7.927 1.00 77.69 111 PRO A N 1
ATOM 799 C CA . PRO A 1 111 ? 16.359 -10.275 -6.530 1.00 77.69 111 PRO A CA 1
ATOM 800 C C . PRO A 1 111 ? 15.067 -9.802 -5.841 1.00 77.69 111 PRO A C 1
ATOM 802 O O . PRO A 1 111 ? 14.994 -9.759 -4.617 1.00 77.69 111 PRO A O 1
ATOM 805 N N . PHE A 1 112 ? 14.027 -9.470 -6.611 1.00 79.38 112 PHE A N 1
ATOM 806 C CA . PHE A 1 112 ? 12.748 -8.974 -6.109 1.00 79.38 112 PHE A CA 1
ATOM 807 C C . PHE A 1 112 ? 11.845 -10.063 -5.515 1.00 79.38 112 PHE A C 1
ATOM 809 O O . PHE A 1 112 ? 10.879 -9.723 -4.830 1.00 79.38 112 PHE A O 1
ATOM 816 N N . THR A 1 113 ? 12.152 -11.352 -5.688 1.00 82.25 113 THR A N 1
ATOM 817 C CA . THR A 1 113 ? 11.333 -12.459 -5.154 1.00 82.25 113 THR A CA 1
ATOM 818 C C . THR A 1 113 ? 11.182 -12.384 -3.631 1.00 82.25 113 THR A C 1
ATOM 820 O O . THR A 1 113 ? 10.124 -12.700 -3.088 1.00 82.25 113 THR A O 1
ATOM 823 N N . VAL A 1 114 ? 12.183 -11.838 -2.933 1.00 85.88 114 VAL A N 1
ATOM 824 C CA . VAL A 1 114 ? 12.145 -11.614 -1.475 1.00 85.88 114 VAL A CA 1
ATOM 825 C C . VAL A 1 114 ? 11.050 -10.635 -1.031 1.00 85.88 114 VAL A C 1
ATOM 827 O O . VAL A 1 114 ? 10.689 -10.609 0.142 1.00 85.88 114 VAL A O 1
ATOM 830 N N . THR A 1 115 ? 10.505 -9.832 -1.950 1.00 86.69 115 THR A N 1
ATOM 831 C CA . THR A 1 115 ? 9.465 -8.829 -1.663 1.00 86.69 115 THR A CA 1
ATOM 832 C C . THR A 1 115 ? 8.039 -9.355 -1.853 1.00 86.69 115 THR A C 1
ATOM 834 O O . THR A 1 115 ? 7.087 -8.721 -1.400 1.00 86.69 115 THR A O 1
ATOM 837 N N . VAL A 1 116 ? 7.868 -10.549 -2.434 1.00 89.38 116 VAL A N 1
ATOM 838 C CA . VAL A 1 116 ? 6.559 -11.207 -2.622 1.00 89.38 116 VAL A CA 1
ATOM 839 C C . VAL A 1 116 ? 5.736 -11.325 -1.326 1.00 89.38 116 VAL A C 1
ATOM 841 O O . VAL A 1 116 ? 4.523 -11.092 -1.377 1.00 89.38 116 VAL A O 1
ATOM 844 N N . PRO A 1 117 ? 6.329 -11.624 -0.150 1.00 92.50 117 PRO A N 1
ATOM 845 C CA . PRO A 1 117 ? 5.575 -11.717 1.100 1.00 92.50 117 PRO A CA 1
ATOM 846 C C . PRO A 1 117 ? 5.068 -10.371 1.640 1.00 92.50 117 PRO A C 1
ATOM 848 O O . PRO A 1 117 ? 4.247 -10.356 2.558 1.00 92.50 117 PRO A O 1
ATOM 851 N N . VAL A 1 118 ? 5.519 -9.231 1.106 1.00 92.50 118 VAL A N 1
ATOM 852 C CA . VAL A 1 118 ? 5.154 -7.910 1.643 1.00 92.50 118 VAL A CA 1
ATOM 853 C C . VAL A 1 118 ? 3.652 -7.658 1.510 1.00 92.50 118 VAL A C 1
ATOM 855 O O . VAL A 1 118 ? 3.010 -7.265 2.483 1.00 92.50 118 VAL A O 1
ATOM 858 N N . ALA A 1 119 ? 3.061 -7.940 0.346 1.00 90.88 119 ALA A N 1
ATOM 859 C CA . ALA A 1 119 ? 1.627 -7.754 0.121 1.00 90.88 119 ALA A CA 1
ATOM 860 C C . ALA A 1 119 ? 0.743 -8.544 1.116 1.00 90.88 119 ALA A C 1
ATOM 862 O O . ALA A 1 119 ? -0.090 -7.916 1.780 1.00 90.88 119 ALA A O 1
ATOM 863 N N . PRO A 1 120 ? 0.919 -9.871 1.311 1.00 94.19 120 PRO A N 1
ATOM 864 C CA . PRO A 1 120 ? 0.120 -10.617 2.280 1.00 94.19 120 PRO A CA 1
ATOM 865 C C . PRO A 1 120 ? 0.349 -10.195 3.727 1.00 94.19 120 PRO A C 1
ATOM 867 O O . PRO A 1 120 ? -0.611 -10.159 4.498 1.00 94.19 120 PRO A O 1
ATOM 870 N N . VAL A 1 121 ? 1.575 -9.823 4.106 1.00 95.56 121 VAL A N 1
ATOM 871 C CA . VAL A 1 121 ? 1.859 -9.322 5.459 1.00 95.56 121 VAL A CA 1
ATOM 872 C C . VAL A 1 121 ? 1.139 -7.998 5.712 1.00 95.56 121 VAL A C 1
ATOM 874 O O . VAL A 1 121 ? 0.491 -7.837 6.746 1.00 95.56 121 VAL A O 1
ATOM 877 N N . LEU A 1 122 ? 1.176 -7.064 4.763 1.00 92.88 122 LEU A N 1
ATOM 878 C CA . LEU A 1 122 ? 0.468 -5.790 4.898 1.00 92.88 122 LEU A CA 1
ATOM 879 C C . LEU A 1 122 ? -1.049 -5.982 4.948 1.00 92.88 122 LEU A C 1
ATOM 881 O O . LEU A 1 122 ? -1.723 -5.389 5.795 1.00 92.88 122 LEU A O 1
ATOM 885 N N . ALA A 1 123 ? -1.585 -6.858 4.099 1.00 94.31 123 ALA A N 1
ATOM 886 C CA . ALA A 1 123 ? -2.996 -7.214 4.127 1.00 94.31 123 ALA A CA 1
ATOM 887 C C . ALA A 1 123 ? -3.397 -7.829 5.477 1.00 94.31 123 ALA A C 1
ATOM 889 O O . ALA A 1 123 ? -4.426 -7.455 6.041 1.00 94.31 123 ALA A O 1
ATOM 890 N N . LEU A 1 124 ? -2.570 -8.725 6.022 1.00 95.44 124 LEU A N 1
ATOM 891 C CA . LEU A 1 124 ? -2.778 -9.357 7.322 1.00 95.44 124 LEU A CA 1
ATOM 892 C C . LEU A 1 124 ? -2.801 -8.330 8.457 1.00 95.44 124 LEU A C 1
ATOM 894 O O . LEU A 1 124 ? -3.727 -8.332 9.268 1.00 95.44 124 LEU A O 1
ATOM 898 N N . VAL A 1 125 ? -1.794 -7.458 8.507 1.00 95.81 125 VAL A N 1
ATOM 899 C CA . VAL A 1 125 ? -1.610 -6.499 9.603 1.00 95.81 125 VAL A CA 1
ATOM 900 C C . VAL A 1 125 ? -2.672 -5.399 9.570 1.00 95.81 125 VAL A C 1
ATOM 902 O O . VAL A 1 125 ? -3.164 -5.003 10.622 1.00 95.81 125 VAL A O 1
ATOM 905 N N . ILE A 1 126 ? -3.067 -4.921 8.386 1.00 94.19 126 ILE A N 1
ATOM 906 C CA . ILE A 1 126 ? -4.019 -3.806 8.257 1.0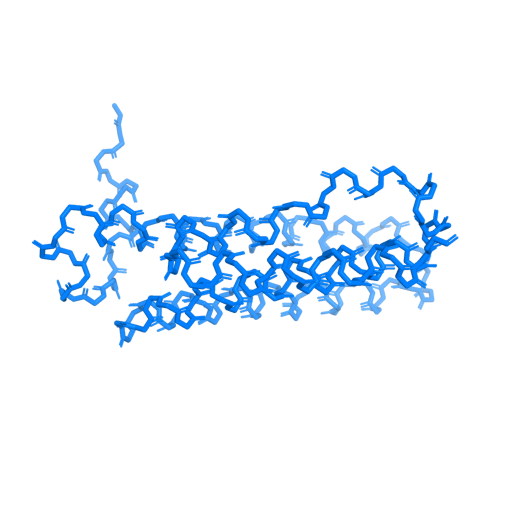0 94.19 126 ILE A CA 1
ATOM 907 C C . ILE A 1 126 ? -5.466 -4.309 8.193 1.00 94.19 126 ILE A C 1
ATOM 909 O O . ILE A 1 126 ? -6.340 -3.809 8.901 1.00 94.19 126 ILE A O 1
ATOM 913 N N . SER A 1 127 ? -5.734 -5.295 7.334 1.00 94.12 127 SER A N 1
ATOM 914 C CA . SER A 1 127 ? -7.095 -5.759 7.013 1.00 94.12 127 SER A CA 1
ATOM 915 C C . SER A 1 127 ? -7.502 -7.024 7.770 1.00 94.12 127 SER A C 1
ATOM 917 O O . SER A 1 127 ? -8.675 -7.396 7.768 1.00 94.12 127 SER A O 1
ATOM 919 N N . GLY A 1 128 ? -6.557 -7.672 8.453 1.00 94.12 128 GLY A N 1
ATOM 920 C CA . GLY A 1 128 ? -6.791 -8.855 9.269 1.00 94.12 128 GLY A CA 1
ATOM 921 C C . GLY A 1 128 ? -6.568 -10.182 8.539 1.00 94.12 128 GLY A C 1
ATOM 922 O O . GLY A 1 128 ? -6.215 -10.254 7.360 1.00 94.12 128 GLY A O 1
ATOM 923 N N . ARG A 1 129 ? -6.806 -11.274 9.277 1.00 94.25 129 ARG A N 1
ATOM 924 C CA . ARG A 1 129 ? -6.438 -12.650 8.899 1.00 94.25 129 ARG A CA 1
ATOM 925 C C . ARG A 1 129 ? -6.958 -13.098 7.537 1.00 94.25 129 ARG A C 1
ATOM 927 O O . ARG A 1 129 ? -6.204 -13.690 6.775 1.00 94.25 129 ARG A O 1
ATOM 934 N N . ARG A 1 130 ? -8.230 -12.824 7.227 1.00 95.12 130 ARG A N 1
ATOM 935 C CA . ARG A 1 130 ? -8.848 -13.261 5.963 1.00 95.12 130 ARG A CA 1
ATOM 936 C C . ARG A 1 130 ? -8.132 -12.658 4.756 1.00 95.12 130 ARG A C 1
ATOM 938 O O . ARG A 1 130 ? -7.776 -13.391 3.844 1.00 95.12 130 ARG A O 1
ATOM 945 N N . SER A 1 131 ? -7.863 -11.354 4.787 1.00 94.81 131 SER A N 1
ATOM 946 C CA . SER A 1 131 ? -7.119 -10.676 3.724 1.00 94.81 131 SER A CA 1
ATOM 947 C C . SER A 1 131 ? -5.685 -11.185 3.619 1.00 94.81 131 SER A C 1
ATOM 949 O O . SER A 1 131 ? -5.225 -11.437 2.511 1.00 94.81 131 SER A O 1
ATOM 951 N N . GLY A 1 132 ? -5.011 -11.425 4.748 1.00 93.69 132 GLY A N 1
ATOM 952 C CA . GLY A 1 132 ? -3.682 -12.043 4.752 1.00 93.69 132 GLY A CA 1
ATOM 953 C C . GLY A 1 132 ? -3.644 -13.409 4.059 1.00 93.69 132 GLY A C 1
ATOM 954 O O . GLY A 1 132 ? -2.763 -13.653 3.242 1.00 93.69 132 GLY A O 1
ATOM 955 N N . ILE A 1 133 ? -4.627 -14.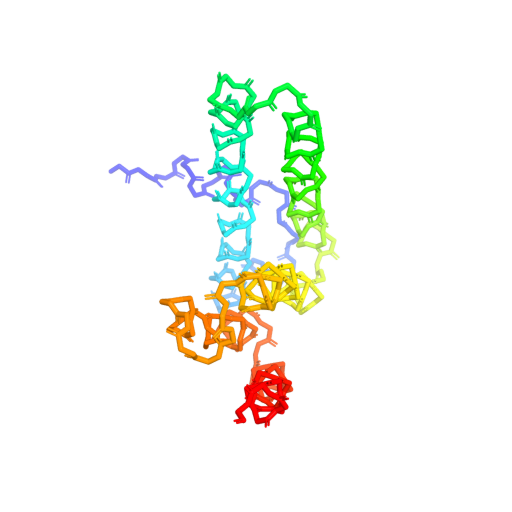276 4.329 1.00 96.12 133 ILE A N 1
ATOM 956 C CA . ILE A 1 133 ? -4.734 -15.597 3.686 1.00 96.12 133 ILE A CA 1
ATOM 957 C C . ILE A 1 133 ? -4.966 -15.452 2.180 1.00 96.12 133 ILE A C 1
ATOM 959 O O . ILE A 1 133 ? -4.272 -16.097 1.400 1.00 96.12 133 ILE A O 1
ATOM 963 N N . VAL A 1 134 ? -5.908 -14.597 1.768 1.00 97.00 134 VAL A N 1
ATOM 964 C CA . VAL A 1 134 ? -6.221 -14.382 0.345 1.00 97.00 134 VAL A CA 1
ATOM 965 C C . VAL A 1 134 ? -4.984 -13.915 -0.417 1.00 97.00 134 VAL A C 1
ATOM 967 O O . VAL A 1 134 ? -4.618 -14.525 -1.416 1.00 97.00 134 VAL A O 1
ATOM 970 N N . TRP A 1 135 ? -4.295 -12.889 0.081 1.00 96.81 135 TRP A N 1
ATOM 971 C CA . TRP A 1 135 ? -3.070 -12.408 -0.554 1.00 96.81 135 TRP A CA 1
ATOM 972 C C . TRP A 1 135 ? -1.936 -13.431 -0.489 1.00 96.81 135 TRP A C 1
ATOM 974 O O . TRP A 1 135 ? -1.134 -13.493 -1.411 1.00 96.81 135 TRP A O 1
ATOM 984 N N . GLY A 1 136 ? -1.882 -14.266 0.552 1.00 94.25 136 GLY A N 1
ATOM 985 C CA . GLY A 1 136 ? -0.900 -15.345 0.647 1.00 94.25 136 GLY A CA 1
ATOM 986 C C . GLY A 1 136 ? -1.099 -16.385 -0.452 1.00 94.25 136 GLY A C 1
ATOM 987 O O . GLY A 1 136 ? -0.134 -16.787 -1.101 1.00 94.25 136 GLY A O 1
ATOM 988 N N . LEU A 1 137 ? -2.353 -16.764 -0.713 1.00 96.31 137 LEU A N 1
ATOM 989 C CA . LEU A 1 137 ? -2.709 -17.653 -1.818 1.00 96.31 137 LEU A CA 1
ATOM 990 C C . LEU A 1 137 ? -2.391 -17.018 -3.174 1.00 96.31 137 LEU A C 1
ATOM 992 O O . LEU A 1 137 ? -1.786 -17.680 -4.011 1.00 96.31 137 LEU A O 1
ATOM 996 N N . VAL A 1 138 ? -2.730 -15.738 -3.372 1.00 94.88 138 VAL A N 1
ATOM 997 C CA . VAL A 1 138 ? -2.419 -15.001 -4.612 1.00 94.88 138 VAL A CA 1
ATOM 998 C C . VAL A 1 138 ? -0.910 -14.952 -4.858 1.00 94.88 138 VAL A C 1
ATOM 1000 O O . VAL A 1 138 ? -0.461 -15.325 -5.938 1.00 94.88 138 VAL A O 1
ATOM 1003 N N . SER A 1 139 ? -0.119 -14.562 -3.856 1.00 92.50 139 SER A N 1
ATOM 1004 C CA . SER A 1 139 ? 1.343 -14.520 -3.950 1.00 92.50 139 SER A CA 1
ATOM 1005 C C . SER A 1 139 ? 1.943 -15.900 -4.235 1.00 92.50 139 SER A C 1
ATOM 1007 O O . SER A 1 139 ? 2.845 -16.014 -5.059 1.00 92.50 139 SER A O 1
ATOM 1009 N N . THR A 1 140 ? 1.434 -16.953 -3.588 1.00 92.62 140 THR A N 1
ATOM 1010 C CA . THR A 1 140 ? 1.917 -18.328 -3.802 1.00 92.62 140 THR A CA 1
ATOM 1011 C C . THR A 1 140 ? 1.594 -18.812 -5.212 1.00 92.62 140 THR A C 1
ATOM 1013 O O . THR A 1 140 ? 2.478 -19.305 -5.905 1.00 92.62 140 THR A O 1
ATOM 1016 N N . ALA A 1 141 ? 0.349 -18.630 -5.661 1.00 93.38 141 ALA A N 1
ATOM 1017 C CA . ALA A 1 141 ? -0.073 -18.995 -7.009 1.00 93.38 141 ALA A CA 1
ATOM 1018 C C . ALA A 1 141 ? 0.747 -18.255 -8.074 1.00 93.38 141 ALA A C 1
ATOM 1020 O O . ALA A 1 141 ? 1.145 -18.856 -9.067 1.00 93.38 141 ALA A O 1
ATOM 1021 N N . TYR A 1 142 ? 1.046 -16.976 -7.840 1.00 91.12 142 TYR A N 1
ATOM 1022 C CA . TYR A 1 142 ? 1.865 -16.183 -8.747 1.00 91.12 142 TYR A CA 1
ATOM 1023 C C . TYR A 1 142 ? 3.304 -16.701 -8.843 1.00 91.12 142 TYR A C 1
ATOM 1025 O O . TYR A 1 142 ? 3.813 -16.879 -9.943 1.00 91.12 142 TYR A O 1
ATOM 1033 N N . VAL A 1 143 ? 3.950 -17.002 -7.710 1.00 89.00 143 VAL A N 1
ATOM 1034 C CA . VAL A 1 143 ? 5.308 -17.576 -7.710 1.00 89.00 143 VAL A CA 1
ATOM 1035 C C . VAL A 1 143 ? 5.338 -18.930 -8.416 1.00 89.00 143 VAL A C 1
ATOM 1037 O O . VAL A 1 143 ? 6.235 -19.163 -9.217 1.00 89.00 143 VAL A O 1
ATOM 1040 N N . LEU A 1 144 ? 4.350 -19.795 -8.171 1.00 91.12 144 LEU A N 1
ATOM 1041 C CA . LEU A 1 144 ? 4.252 -21.096 -8.840 1.00 91.12 144 LEU A CA 1
ATOM 1042 C C . LEU A 1 144 ? 4.053 -20.972 -10.354 1.00 91.12 144 LEU A C 1
ATOM 1044 O O . LEU A 1 144 ? 4.530 -21.823 -11.090 1.00 91.12 144 LEU A O 1
ATOM 1048 N N . ALA A 1 145 ? 3.369 -19.927 -10.821 1.00 89.00 145 ALA A N 1
ATOM 1049 C CA . ALA A 1 145 ? 3.191 -19.670 -12.249 1.00 89.00 145 ALA A CA 1
ATOM 1050 C C . ALA A 1 145 ? 4.460 -19.132 -12.938 1.00 89.00 145 ALA A C 1
ATOM 1052 O O . ALA A 1 145 ? 4.532 -19.145 -14.165 1.00 89.00 145 ALA A O 1
ATOM 1053 N N . LEU A 1 146 ? 5.430 -18.627 -12.168 1.00 84.94 146 LEU A N 1
ATOM 1054 C CA . LEU A 1 146 ? 6.700 -18.088 -12.664 1.00 84.94 146 LEU A CA 1
ATOM 1055 C C . LEU A 1 146 ? 7.881 -19.065 -12.543 1.00 84.94 146 LEU A C 1
ATOM 1057 O O . LEU A 1 146 ? 8.960 -18.750 -13.053 1.00 84.94 146 LEU A O 1
ATOM 1061 N N . ALA A 1 147 ? 7.698 -20.166 -11.810 1.00 81.00 147 ALA A N 1
ATOM 1062 C CA . ALA A 1 147 ? 8.687 -21.220 -11.595 1.00 81.00 147 ALA A CA 1
ATOM 1063 C C . ALA A 1 147 ? 8.722 -22.195 -12.778 1.00 81.00 147 ALA A C 1
ATOM 1065 O O . ALA A 1 147 ? 9.846 -22.614 -13.132 1.00 81.00 147 ALA A O 1
#

Sequence (147 aa):
MDGGFVAALERGIHPSLLADTDLRRRSLLAVGIAWLVVAVGLVLGVILFFVSAPEVRLIGSVNTLVTCGLAGFAVLMVRRGRLVLAGNWIAGLIAIGVCYSLLVGGNVGAPFTVTVPVAPVLALVISGRRSGIVWGLVSTAYVLALA

Radius of gyration: 16.65 Å; chains: 1; bounding box: 33×38×45 Å

Foldseek 3Di:
DDPVPLVVLCVLQAVVQVVDPLSSVLLSVLSVLLVVLLVVLVVVLVVLCVPPDPVCNVVSNVVSVVLNVQSVVLNVCRSVVNFLVSQLSSLVSQQVVLLVCQVVQPHCPGPSVVVLLVSLVSSCSGNHDVRSVVSVVVSVVSNVVRD